Protein AF-A0A2V8SET7-F1 (afdb_monomer)

Mean predicted aligned error: 15.28 Å

Structure (mmCIF, N/CA/C/O backbone):
data_AF-A0A2V8SET7-F1
#
_entry.id   AF-A0A2V8SET7-F1
#
loop_
_atom_site.group_PDB
_atom_site.id
_atom_site.type_symbol
_atom_site.label_atom_id
_atom_site.label_alt_id
_atom_site.label_comp_id
_atom_site.label_asym_id
_atom_site.label_entity_id
_atom_site.label_seq_id
_atom_site.pdbx_PDB_ins_code
_atom_site.Cartn_x
_atom_site.Cartn_y
_atom_site.Cartn_z
_atom_site.occupancy
_atom_site.B_iso_or_equiv
_atom_site.auth_seq_id
_atom_site.auth_comp_id
_atom_site.auth_asym_id
_atom_site.auth_atom_id
_atom_site.pdbx_PDB_model_num
ATOM 1 N N . LYS A 1 1 ? 20.363 -12.516 -21.641 1.00 50.28 1 LYS A N 1
ATOM 2 C CA . LYS A 1 1 ? 19.855 -11.770 -20.460 1.00 50.28 1 LYS A CA 1
ATOM 3 C C . LYS A 1 1 ? 18.395 -11.430 -20.752 1.00 50.28 1 LYS A C 1
ATOM 5 O O . LYS A 1 1 ? 18.158 -10.817 -21.783 1.00 50.28 1 LYS A O 1
ATOM 10 N N . ALA A 1 2 ? 17.433 -11.914 -19.965 1.00 62.28 2 ALA A N 1
ATOM 11 C CA . ALA A 1 2 ? 16.017 -11.614 -20.197 1.00 62.28 2 ALA A CA 1
ATOM 12 C C . ALA A 1 2 ? 15.718 -10.142 -19.862 1.00 62.28 2 ALA A C 1
ATOM 14 O O . ALA A 1 2 ? 16.320 -9.595 -18.936 1.00 62.28 2 ALA A O 1
ATOM 15 N N . SER A 1 3 ? 14.819 -9.498 -20.608 1.00 76.88 3 SER A N 1
ATOM 16 C CA . SER A 1 3 ? 14.358 -8.144 -20.291 1.00 76.88 3 SER A CA 1
ATOM 17 C C . SER A 1 3 ? 13.391 -8.172 -19.102 1.00 76.88 3 SER A C 1
ATOM 19 O O . SER A 1 3 ? 12.618 -9.114 -18.928 1.00 76.88 3 SER A O 1
ATOM 21 N N . LYS A 1 4 ? 13.423 -7.126 -18.267 1.00 77.69 4 LYS A N 1
ATOM 22 C CA . LYS A 1 4 ? 12.583 -7.011 -17.059 1.00 77.69 4 LYS A CA 1
ATOM 23 C C . LYS A 1 4 ? 11.083 -7.084 -17.390 1.00 77.69 4 LYS A C 1
ATOM 25 O O . LYS A 1 4 ? 10.308 -7.699 -16.665 1.00 77.69 4 LYS A O 1
ATOM 30 N N . SER A 1 5 ? 10.702 -6.538 -18.541 1.00 81.69 5 SER A N 1
ATOM 31 C CA . SER A 1 5 ? 9.352 -6.588 -19.106 1.00 81.69 5 SER A CA 1
ATOM 32 C C . SER A 1 5 ? 8.934 -7.985 -19.589 1.00 81.69 5 SER A C 1
ATOM 34 O O . SER A 1 5 ? 7.759 -8.338 -19.486 1.00 81.69 5 SER A O 1
ATOM 36 N N . TYR A 1 6 ? 9.875 -8.820 -20.041 1.00 87.69 6 TYR A N 1
ATOM 37 C CA . TYR A 1 6 ? 9.592 -10.205 -20.430 1.00 87.69 6 TYR A CA 1
ATOM 38 C C . TYR A 1 6 ? 9.220 -11.077 -19.221 1.00 87.69 6 TYR A C 1
ATOM 40 O O . TYR A 1 6 ? 8.316 -11.902 -19.317 1.00 87.69 6 TYR A O 1
ATOM 48 N N . GLY A 1 7 ? 9.833 -10.846 -18.054 1.00 91.81 7 GLY A N 1
ATOM 49 C CA . GLY A 1 7 ? 9.484 -11.561 -16.818 1.00 91.81 7 GLY A CA 1
ATOM 50 C C . GLY A 1 7 ? 8.027 -11.352 -16.387 1.00 91.81 7 GLY A C 1
ATOM 51 O O . GLY A 1 7 ? 7.349 -12.307 -16.016 1.00 91.81 7 GLY A O 1
ATOM 52 N N . ILE A 1 8 ? 7.511 -10.124 -16.520 1.00 90.31 8 ILE A N 1
ATOM 53 C CA . ILE A 1 8 ? 6.102 -9.807 -16.227 1.00 90.31 8 ILE A CA 1
ATOM 54 C C . ILE A 1 8 ? 5.169 -10.483 -17.245 1.00 90.31 8 ILE A C 1
ATOM 56 O O . ILE A 1 8 ? 4.116 -11.004 -16.875 1.00 90.31 8 ILE A O 1
ATOM 60 N N . ALA A 1 9 ? 5.560 -10.523 -18.523 1.00 90.00 9 ALA A N 1
ATOM 61 C CA . ALA A 1 9 ? 4.789 -11.204 -19.561 1.00 90.00 9 ALA A CA 1
ATOM 62 C C . ALA A 1 9 ? 4.685 -12.719 -19.305 1.00 90.00 9 ALA A C 1
ATOM 64 O O . ALA A 1 9 ? 3.599 -13.287 -19.426 1.00 90.00 9 ALA A O 1
ATOM 65 N N . VAL A 1 10 ? 5.778 -13.359 -18.876 1.00 95.00 10 VAL A N 1
ATOM 66 C CA . VAL A 1 10 ? 5.791 -14.784 -18.504 1.00 95.00 10 VAL A CA 1
ATOM 67 C C . VAL A 1 10 ? 4.965 -15.039 -17.243 1.00 95.00 10 VAL A C 1
ATOM 69 O O . VAL A 1 10 ? 4.204 -15.998 -17.208 1.00 95.00 10 VAL A O 1
ATOM 72 N N . ALA A 1 11 ? 5.031 -14.161 -16.239 1.00 92.12 11 ALA A N 1
ATOM 73 C CA . ALA A 1 11 ? 4.193 -14.269 -15.043 1.00 92.12 11 ALA A CA 1
ATOM 74 C C . ALA A 1 11 ? 2.690 -14.202 -15.375 1.00 92.12 11 ALA A C 1
ATOM 76 O O . ALA A 1 11 ? 1.885 -14.934 -14.800 1.00 92.12 11 ALA A O 1
ATOM 77 N N . LYS A 1 12 ? 2.309 -13.372 -16.354 1.00 93.31 12 LYS A N 1
ATOM 78 C CA . LYS A 1 12 ? 0.932 -13.318 -16.857 1.00 93.31 12 LYS A CA 1
ATOM 79 C C . LYS A 1 12 ? 0.528 -14.624 -17.555 1.00 93.31 12 LYS A C 1
ATOM 81 O O . LYS A 1 12 ? -0.569 -15.115 -17.317 1.00 93.31 12 LYS A O 1
ATOM 86 N N . LEU A 1 13 ? 1.408 -15.194 -18.382 1.00 94.00 13 LEU A N 1
ATOM 87 C CA . LEU A 1 13 ? 1.201 -16.501 -19.031 1.00 94.00 13 LEU A CA 1
ATOM 88 C C . LEU A 1 13 ? 1.107 -17.649 -18.014 1.00 94.00 13 LEU A C 1
ATOM 90 O O . LEU A 1 13 ? 0.347 -18.587 -18.221 1.00 94.00 13 LEU A O 1
ATOM 94 N N . ALA A 1 14 ? 1.836 -17.544 -16.903 1.00 95.25 14 ALA A N 1
ATOM 95 C CA . ALA A 1 14 ? 1.793 -18.485 -15.787 1.00 95.25 14 ALA A CA 1
ATOM 96 C C . ALA A 1 14 ? 0.528 -18.351 -14.914 1.00 95.25 14 ALA A C 1
ATOM 98 O O . ALA A 1 14 ? 0.372 -19.099 -13.953 1.00 95.25 14 ALA A O 1
ATOM 99 N N . GLY A 1 15 ? -0.375 -17.414 -15.231 1.00 93.62 15 GLY A N 1
ATOM 100 C CA . GLY A 1 15 ? -1.671 -17.284 -14.566 1.00 93.62 15 GLY A CA 1
ATOM 101 C C . GLY A 1 15 ? -1.638 -16.541 -13.231 1.00 93.62 15 GLY A C 1
ATOM 102 O O . GLY A 1 15 ? -2.549 -16.715 -12.423 1.00 93.62 15 GLY A O 1
ATOM 103 N N . LEU A 1 16 ? -0.618 -15.713 -12.971 1.00 94.56 16 LEU A N 1
ATOM 104 C CA . LEU A 1 16 ? -0.604 -14.892 -11.759 1.00 94.56 16 LEU A CA 1
ATOM 105 C C . LEU A 1 16 ? -1.792 -13.904 -11.733 1.00 94.56 16 LEU A C 1
ATOM 107 O O . LEU A 1 16 ? -2.189 -13.395 -12.787 1.00 94.56 16 LEU A O 1
ATOM 111 N N . PRO A 1 17 ? -2.333 -13.572 -10.541 1.00 95.88 17 PRO A N 1
ATOM 112 C CA . PRO A 1 17 ? -3.454 -12.643 -10.413 1.00 95.88 17 PRO A CA 1
ATOM 113 C C . PRO A 1 17 ? -3.168 -11.276 -11.046 1.00 95.88 17 PRO A C 1
ATOM 115 O O . PRO A 1 17 ? -2.067 -10.739 -10.915 1.00 95.88 17 PRO A O 1
ATOM 118 N N . GLY A 1 18 ? -4.181 -10.669 -11.675 1.00 90.31 18 GLY A N 1
ATOM 119 C CA . GLY A 1 18 ? -4.045 -9.368 -12.348 1.00 90.31 18 GLY A CA 1
ATOM 120 C C . GLY A 1 18 ? -3.507 -8.263 -11.434 1.00 90.31 18 GLY A C 1
ATOM 121 O O . GLY A 1 18 ? -2.609 -7.526 -11.828 1.00 90.31 18 GLY A O 1
ATOM 122 N N . SER A 1 19 ? -3.943 -8.240 -10.171 1.00 90.12 19 SER A N 1
ATOM 123 C CA . SER A 1 19 ? -3.443 -7.311 -9.149 1.00 90.12 19 SER A CA 1
ATOM 124 C C . SER A 1 19 ? -1.933 -7.426 -8.904 1.00 90.12 19 SER A C 1
ATOM 126 O O . SER A 1 19 ? -1.266 -6.423 -8.649 1.00 90.12 19 SER A O 1
ATOM 128 N N . VAL A 1 20 ? -1.367 -8.632 -9.022 1.00 94.75 20 VAL A N 1
ATOM 129 C CA . VAL A 1 20 ? 0.078 -8.872 -8.895 1.00 94.75 20 VAL A CA 1
ATOM 130 C C . VAL A 1 20 ? 0.813 -8.365 -10.133 1.00 94.75 20 VAL A C 1
ATOM 132 O O . VAL A 1 20 ? 1.855 -7.722 -10.007 1.00 94.75 20 VAL A O 1
ATOM 135 N N . ILE A 1 21 ? 0.257 -8.604 -11.324 1.00 95.56 21 ILE A N 1
ATOM 136 C CA . ILE A 1 21 ? 0.820 -8.116 -12.590 1.00 95.56 21 ILE A CA 1
ATOM 137 C C . ILE A 1 21 ? 0.843 -6.585 -12.629 1.00 95.56 21 ILE A C 1
ATOM 139 O O . ILE A 1 21 ? 1.846 -6.001 -13.038 1.00 95.56 21 ILE A O 1
ATOM 143 N N . ASP A 1 22 ? -0.225 -5.929 -12.186 1.00 92.44 22 ASP A N 1
ATOM 144 C CA . ASP A 1 22 ? -0.313 -4.468 -12.204 1.00 92.44 22 ASP A CA 1
ATOM 145 C C . ASP A 1 22 ? 0.632 -3.833 -11.182 1.00 92.44 22 ASP A C 1
ATOM 147 O O . ASP A 1 22 ? 1.400 -2.935 -11.533 1.00 92.44 22 ASP A O 1
ATOM 151 N N . ARG A 1 23 ? 0.725 -4.399 -9.971 1.00 93.62 23 ARG A N 1
ATOM 152 C CA . ARG A 1 23 ? 1.741 -3.987 -8.993 1.00 93.62 23 ARG A CA 1
ATOM 153 C C . ARG A 1 23 ? 3.164 -4.167 -9.530 1.00 93.62 23 ARG A C 1
ATOM 155 O O . ARG A 1 23 ? 4.016 -3.309 -9.306 1.00 93.62 23 ARG A O 1
ATOM 162 N N . ALA A 1 24 ? 3.438 -5.257 -10.248 1.00 91.69 24 ALA A N 1
ATOM 163 C CA . ALA A 1 24 ? 4.753 -5.502 -10.838 1.00 91.69 24 ALA A CA 1
ATOM 164 C C . ALA A 1 24 ? 5.122 -4.453 -11.902 1.00 91.69 24 ALA A C 1
ATOM 166 O O . ALA A 1 24 ? 6.279 -4.034 -11.965 1.00 91.69 24 ALA A O 1
ATOM 167 N N . LYS A 1 25 ? 4.152 -3.982 -12.700 1.00 92.44 25 LYS A N 1
ATOM 168 C CA . LYS A 1 25 ? 4.366 -2.886 -13.661 1.00 92.44 25 LYS A CA 1
ATOM 169 C C . LYS A 1 25 ? 4.680 -1.566 -12.959 1.00 92.44 25 LYS A C 1
ATOM 171 O O . LYS A 1 25 ? 5.626 -0.891 -13.355 1.00 92.44 25 LYS A O 1
ATOM 176 N N . ASP A 1 26 ? 3.947 -1.223 -11.901 1.00 89.75 26 ASP A N 1
ATOM 177 C CA . ASP A 1 26 ? 4.191 0.010 -11.140 1.00 89.75 26 ASP A CA 1
ATOM 178 C C . ASP A 1 26 ? 5.589 0.030 -10.513 1.00 89.75 26 ASP A C 1
ATOM 180 O O . ASP A 1 26 ? 6.282 1.052 -10.526 1.00 89.75 26 ASP A O 1
ATOM 184 N N . VAL A 1 27 ? 6.026 -1.116 -9.984 1.00 89.56 27 VAL A N 1
ATOM 185 C CA . VAL A 1 27 ? 7.382 -1.290 -9.450 1.00 89.56 27 VAL A CA 1
ATOM 186 C C . VAL A 1 27 ? 8.424 -1.162 -10.562 1.00 89.56 27 VAL A C 1
ATOM 188 O O . VAL A 1 27 ? 9.421 -0.465 -10.372 1.00 89.56 27 VAL A O 1
ATOM 191 N N . LEU A 1 28 ? 8.186 -1.768 -11.730 1.00 90.00 28 LEU A N 1
ATOM 192 C CA . LEU A 1 28 ? 9.090 -1.662 -12.876 1.00 90.00 28 LEU A CA 1
ATOM 193 C C . LEU A 1 28 ? 9.273 -0.203 -13.320 1.00 90.00 28 LEU A C 1
ATOM 195 O O . LEU A 1 28 ? 10.408 0.244 -13.447 1.00 90.00 28 LEU A O 1
ATOM 199 N N . ILE A 1 29 ? 8.188 0.568 -13.439 1.00 86.38 29 ILE A N 1
ATOM 200 C CA . ILE A 1 29 ? 8.238 1.994 -13.808 1.00 86.38 29 ILE A CA 1
ATOM 201 C C . ILE A 1 29 ? 9.054 2.808 -12.792 1.00 86.38 29 ILE A C 1
ATOM 203 O O . ILE A 1 29 ? 9.825 3.696 -13.160 1.00 86.38 29 ILE A O 1
ATOM 207 N N . ARG A 1 30 ? 8.905 2.534 -11.489 1.00 84.88 30 ARG A N 1
ATOM 208 C CA . ARG A 1 30 ? 9.696 3.210 -10.444 1.00 84.88 30 ARG A CA 1
ATOM 209 C C . ARG A 1 30 ? 11.184 2.888 -10.567 1.00 84.88 30 ARG A C 1
ATOM 211 O O . ARG A 1 30 ? 11.995 3.806 -10.472 1.00 84.88 30 ARG A O 1
ATOM 218 N N . LEU A 1 31 ? 11.523 1.623 -10.807 1.00 84.56 31 LEU A N 1
ATOM 219 C CA . LEU A 1 31 ? 12.905 1.177 -10.982 1.00 84.56 31 LEU A CA 1
ATOM 220 C C . LEU A 1 31 ? 13.540 1.764 -12.241 1.00 84.56 31 LEU A C 1
ATOM 222 O O . LEU A 1 31 ? 14.675 2.215 -12.180 1.00 84.56 31 LEU A O 1
ATOM 226 N N . GLU A 1 32 ? 12.811 1.817 -13.354 1.00 83.06 32 GLU A N 1
ATOM 227 C CA . GLU A 1 32 ? 13.301 2.412 -14.602 1.00 83.06 32 GLU A CA 1
ATOM 228 C C . GLU A 1 32 ? 13.545 3.917 -14.453 1.00 83.06 32 GLU A C 1
ATOM 230 O O . GLU A 1 32 ? 14.574 4.421 -14.898 1.00 83.06 32 GLU A O 1
ATOM 235 N N . ARG A 1 33 ? 12.658 4.645 -13.760 1.00 79.25 33 ARG A N 1
ATOM 236 C CA . ARG A 1 33 ? 12.889 6.065 -13.438 1.00 79.25 33 ARG A CA 1
ATOM 237 C C . ARG A 1 33 ? 14.105 6.268 -12.543 1.00 79.25 33 ARG A C 1
ATOM 239 O O . ARG A 1 33 ? 14.850 7.220 -12.755 1.00 79.25 33 ARG A O 1
ATOM 246 N N . TYR A 1 34 ? 14.301 5.398 -11.556 1.00 73.50 34 TYR A N 1
ATOM 247 C CA . TYR A 1 34 ? 15.465 5.464 -10.677 1.00 73.50 34 TYR A CA 1
ATOM 248 C C . TYR A 1 34 ? 16.754 5.158 -11.437 1.00 73.50 34 TYR A C 1
ATOM 250 O O . TYR A 1 34 ? 17.715 5.905 -11.316 1.00 73.50 34 TYR A O 1
ATOM 258 N N . GLU A 1 35 ? 16.761 4.124 -12.279 1.00 74.31 35 GLU A N 1
ATOM 259 C CA . GLU A 1 35 ? 17.893 3.825 -13.155 1.00 74.31 35 GLU A CA 1
ATOM 260 C C . GLU A 1 35 ? 18.210 5.015 -14.060 1.00 74.31 35 GLU A C 1
ATOM 262 O O . GLU A 1 35 ? 19.354 5.443 -14.104 1.00 74.31 35 GLU A O 1
ATOM 267 N N . LEU A 1 36 ? 17.214 5.619 -14.712 1.00 71.31 36 LEU A N 1
ATOM 268 C CA . LEU A 1 36 ? 17.426 6.812 -15.535 1.00 71.31 36 LEU A CA 1
ATOM 269 C C . LEU A 1 36 ? 17.978 7.999 -14.731 1.00 71.31 36 LEU A C 1
ATOM 271 O O . LEU A 1 36 ? 18.847 8.705 -15.236 1.00 71.31 36 LEU A O 1
ATOM 275 N N . ALA A 1 37 ? 17.513 8.212 -13.497 1.00 69.06 37 ALA A N 1
ATOM 276 C CA . ALA A 1 37 ? 18.030 9.261 -12.618 1.00 69.06 37 ALA A CA 1
ATOM 277 C C . ALA A 1 37 ? 19.483 8.989 -12.194 1.00 69.06 37 ALA A C 1
ATOM 279 O O . ALA A 1 37 ? 20.319 9.883 -12.274 1.00 69.06 37 ALA A O 1
ATOM 280 N N . VAL A 1 38 ? 19.805 7.746 -11.827 1.00 60.50 38 VAL A N 1
ATOM 281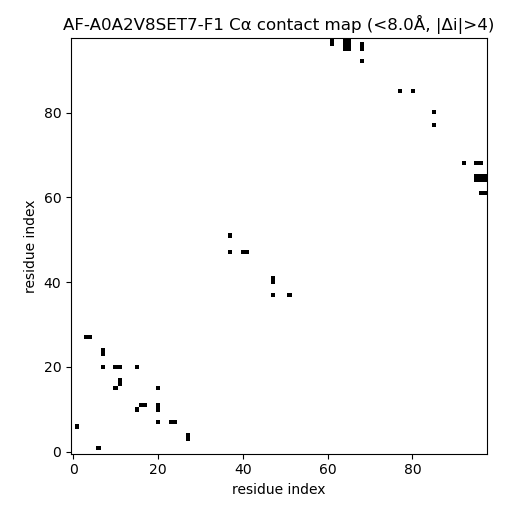 C CA . VAL A 1 38 ? 21.160 7.323 -11.445 1.00 60.50 38 VAL A CA 1
ATOM 282 C C . VAL A 1 38 ? 22.112 7.390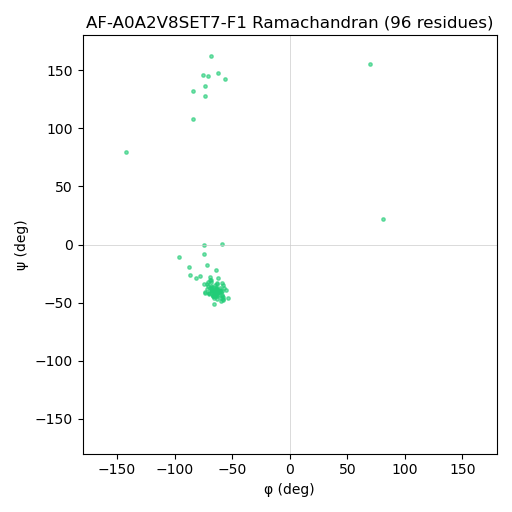 -12.637 1.00 60.50 38 VAL A C 1
ATOM 284 O O . VAL A 1 38 ? 23.193 7.950 -12.512 1.00 60.50 38 VAL A O 1
ATOM 287 N N . PHE A 1 39 ? 21.711 6.916 -13.818 1.00 57.41 39 PHE A N 1
ATOM 288 C CA . PHE A 1 39 ? 22.533 6.995 -15.029 1.00 57.41 39 PHE A CA 1
ATOM 289 C C . PHE A 1 39 ? 22.698 8.435 -15.544 1.00 57.41 39 PHE A C 1
ATOM 291 O O . PHE A 1 39 ? 23.709 8.750 -16.178 1.00 57.41 39 PHE A O 1
ATOM 298 N N . ALA A 1 40 ? 21.735 9.325 -15.277 1.00 57.34 40 ALA A N 1
ATOM 299 C CA . ALA A 1 40 ? 21.881 10.755 -15.541 1.00 57.34 40 ALA A CA 1
ATOM 300 C C . ALA A 1 40 ? 22.877 11.423 -14.571 1.00 57.34 40 ALA A C 1
ATOM 302 O O . ALA A 1 40 ? 23.638 12.295 -15.001 1.00 57.34 40 ALA A O 1
ATOM 303 N N . ASP A 1 41 ? 22.916 10.983 -13.309 1.00 47.16 41 ASP A N 1
ATOM 304 C CA . ASP A 1 41 ? 23.834 11.475 -12.271 1.00 47.16 41 ASP A CA 1
ATOM 305 C C . ASP A 1 41 ? 25.242 10.857 -12.340 1.00 47.16 41 ASP A C 1
ATOM 307 O O . ASP A 1 41 ? 26.223 11.520 -12.010 1.00 47.16 41 ASP A O 1
ATOM 311 N N . GLU A 1 42 ? 25.405 9.627 -12.836 1.00 48.91 42 GLU A N 1
ATOM 312 C CA . GLU A 1 42 ? 26.720 8.977 -12.979 1.00 48.91 42 GLU A CA 1
ATOM 313 C C . GLU A 1 42 ? 27.638 9.701 -13.977 1.00 48.91 42 GLU A C 1
ATOM 315 O O . GLU A 1 42 ? 28.863 9.630 -13.865 1.00 48.91 42 GLU A O 1
ATOM 320 N N . LYS A 1 43 ? 27.079 10.491 -14.904 1.00 51.41 43 LYS A N 1
ATOM 321 C CA . LYS A 1 43 ? 27.873 11.408 -15.741 1.00 51.41 43 LYS A CA 1
ATOM 322 C C . LYS A 1 43 ? 28.367 12.653 -14.991 1.00 51.41 43 LYS A C 1
ATOM 324 O O . LYS A 1 43 ? 29.163 13.406 -15.553 1.00 51.41 43 LYS A O 1
ATOM 329 N N . LYS A 1 44 ? 27.932 12.890 -13.749 1.00 48.66 44 LYS A N 1
ATOM 330 C CA . LYS A 1 44 ? 28.290 14.057 -12.934 1.00 48.66 44 LYS A CA 1
ATOM 331 C C . LYS A 1 44 ? 28.471 13.695 -11.449 1.00 48.66 44 LYS A C 1
ATOM 333 O O . LYS A 1 44 ? 27.697 14.104 -10.599 1.00 48.66 44 LYS A O 1
ATOM 338 N N . THR A 1 45 ? 29.634 13.128 -11.122 1.00 48.25 45 THR A N 1
ATOM 339 C CA . THR A 1 45 ? 30.316 13.249 -9.807 1.00 48.25 45 THR A CA 1
ATOM 340 C C . THR A 1 45 ? 29.678 12.557 -8.582 1.00 48.25 45 THR A C 1
ATOM 342 O O . THR A 1 45 ? 28.478 12.329 -8.496 1.00 48.25 45 THR A O 1
ATOM 345 N N . GLY A 1 46 ? 30.510 12.240 -7.577 1.00 52.97 46 GLY A N 1
ATOM 346 C CA . GLY A 1 46 ? 30.180 11.449 -6.374 1.00 52.97 46 GLY A CA 1
ATOM 347 C C . GLY A 1 46 ? 29.062 11.966 -5.449 1.00 52.97 46 GLY A C 1
ATOM 348 O O . GLY A 1 46 ? 28.744 11.304 -4.464 1.00 52.97 46 GLY A O 1
ATOM 349 N N . LEU A 1 47 ? 28.426 13.097 -5.760 1.00 54.47 47 LEU A N 1
ATOM 350 C CA . LEU A 1 47 ? 27.223 13.582 -5.072 1.00 54.47 47 LEU A CA 1
ATOM 351 C C . LEU A 1 47 ? 25.982 12.726 -5.388 1.00 54.47 47 LEU A C 1
ATOM 353 O O . LEU A 1 47 ? 25.150 12.528 -4.501 1.00 54.47 47 LEU A O 1
ATOM 357 N N . GLY A 1 48 ? 25.894 12.154 -6.596 1.00 53.47 48 GLY A N 1
ATOM 358 C CA . GLY A 1 48 ? 24.780 11.287 -7.002 1.00 53.47 48 GLY A CA 1
ATOM 359 C C . GLY A 1 48 ? 24.691 9.999 -6.176 1.00 53.47 48 GLY A C 1
ATOM 360 O O . GLY A 1 48 ? 23.609 9.599 -5.759 1.00 53.47 48 GLY A O 1
ATOM 361 N N . ALA A 1 49 ? 25.833 9.396 -5.827 1.00 53.62 49 ALA A N 1
ATOM 362 C CA . ALA A 1 49 ? 25.880 8.194 -4.988 1.00 53.62 49 ALA A CA 1
ATOM 363 C C . ALA A 1 49 ? 25.420 8.460 -3.540 1.00 53.62 49 ALA A C 1
ATOM 365 O O . ALA A 1 49 ? 24.715 7.642 -2.948 1.00 53.62 49 ALA A O 1
ATOM 366 N N . ALA A 1 50 ? 25.764 9.622 -2.974 1.00 55.53 50 ALA A N 1
ATOM 367 C CA . ALA A 1 50 ? 25.322 10.021 -1.637 1.00 55.53 50 ALA A CA 1
ATOM 368 C C . ALA A 1 50 ? 23.826 10.384 -1.607 1.00 55.53 50 ALA A C 1
ATOM 370 O O . ALA A 1 50 ? 23.122 10.033 -0.658 1.00 55.53 50 ALA A O 1
ATOM 371 N N . ALA A 1 51 ? 23.321 11.040 -2.657 1.00 57.81 51 ALA A N 1
ATOM 372 C CA . ALA A 1 51 ? 21.895 11.310 -2.822 1.00 57.81 51 ALA A CA 1
ATOM 373 C C . ALA A 1 51 ? 21.094 10.009 -3.002 1.00 57.81 51 ALA A C 1
ATOM 375 O O . ALA A 1 51 ? 20.096 9.813 -2.315 1.00 57.81 51 ALA A O 1
ATOM 376 N N . ALA A 1 52 ? 21.578 9.083 -3.833 1.00 57.75 52 ALA A N 1
ATOM 377 C CA . ALA A 1 52 ? 21.010 7.750 -4.025 1.00 57.75 52 ALA A CA 1
ATOM 378 C C . ALA A 1 52 ? 20.948 6.947 -2.715 1.00 57.75 52 ALA A C 1
ATOM 380 O O . ALA A 1 52 ? 19.898 6.405 -2.373 1.00 57.75 52 ALA A O 1
ATOM 381 N N . ALA A 1 53 ? 22.029 6.929 -1.929 1.00 59.03 53 ALA A N 1
ATOM 382 C CA . ALA A 1 53 ? 22.055 6.269 -0.622 1.00 59.03 53 ALA A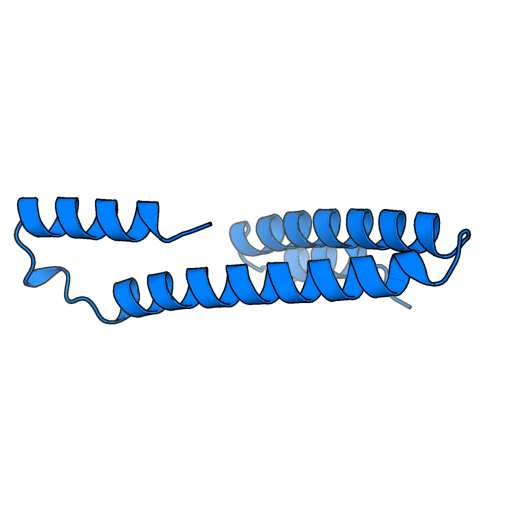 CA 1
ATOM 383 C C . ALA A 1 53 ? 21.087 6.915 0.386 1.00 59.03 53 ALA A C 1
ATOM 385 O O . ALA A 1 53 ? 20.424 6.210 1.148 1.00 59.03 53 ALA A O 1
ATOM 386 N N . LYS A 1 54 ? 20.957 8.247 0.367 1.00 58.59 54 LYS A N 1
ATOM 387 C CA . LYS A 1 54 ? 20.010 8.988 1.213 1.00 58.59 54 LYS A CA 1
ATOM 388 C C . LYS A 1 54 ? 18.552 8.754 0.806 1.00 58.59 54 LYS A C 1
ATOM 390 O O . LYS A 1 54 ? 17.686 8.655 1.666 1.00 58.59 54 LYS A O 1
ATOM 395 N N . VAL A 1 55 ? 18.270 8.641 -0.490 1.00 59.88 55 VAL A N 1
ATOM 396 C CA . VAL A 1 55 ? 16.933 8.295 -0.991 1.00 59.88 55 VAL A CA 1
ATOM 397 C C . VAL A 1 55 ? 16.608 6.839 -0.661 1.00 59.88 55 VAL A C 1
ATOM 399 O O . VAL A 1 55 ? 15.512 6.564 -0.186 1.00 59.88 55 VAL A O 1
ATOM 402 N N . ALA A 1 56 ? 17.554 5.912 -0.823 1.00 58.50 56 ALA A N 1
ATOM 403 C CA . ALA A 1 56 ? 17.370 4.513 -0.444 1.00 58.50 56 ALA A CA 1
ATOM 404 C C . ALA A 1 56 ? 17.111 4.350 1.064 1.00 58.50 56 ALA A C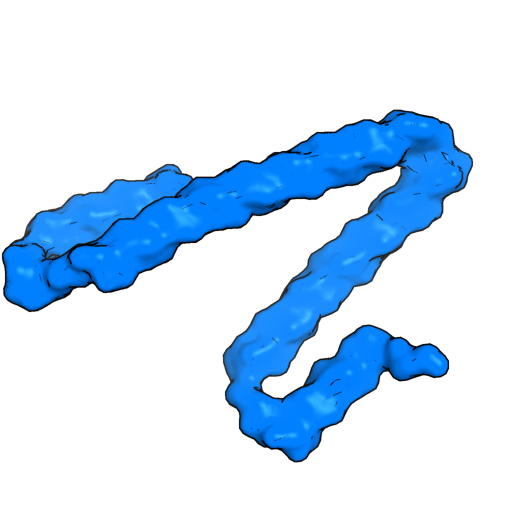 1
ATOM 406 O O . ALA A 1 56 ? 16.217 3.598 1.452 1.00 58.50 56 ALA A O 1
ATOM 407 N N . SER A 1 57 ? 17.826 5.094 1.916 1.00 62.09 57 SER A N 1
ATOM 408 C CA . SER A 1 57 ? 17.570 5.084 3.358 1.00 62.09 57 SER A CA 1
ATOM 409 C C . SER A 1 57 ? 16.224 5.721 3.714 1.00 62.09 57 SER A C 1
ATOM 411 O O . SER A 1 57 ? 15.508 5.168 4.541 1.00 62.09 57 SER A O 1
ATOM 413 N N . GLN A 1 58 ? 15.808 6.803 3.046 1.00 62.50 58 GLN A N 1
ATOM 414 C CA . GLN A 1 58 ? 14.465 7.377 3.212 1.00 62.50 58 GLN A CA 1
ATOM 415 C C . GLN A 1 58 ? 13.354 6.413 2.776 1.00 62.50 58 GLN A C 1
ATOM 417 O O . GLN A 1 58 ? 12.384 6.241 3.504 1.00 62.50 58 GLN A O 1
ATOM 422 N N . VAL A 1 59 ? 13.506 5.737 1.633 1.00 65.56 59 VAL A N 1
ATOM 423 C CA . VAL A 1 59 ? 12.561 4.707 1.167 1.00 65.56 59 VAL A CA 1
ATOM 424 C C . VAL A 1 59 ? 12.492 3.544 2.155 1.00 65.56 59 VAL A C 1
ATOM 426 O O . VAL A 1 59 ? 11.401 3.060 2.441 1.00 65.56 59 VAL A O 1
ATOM 429 N N . SER A 1 60 ? 13.628 3.131 2.724 1.00 70.94 60 SER A N 1
ATOM 430 C CA . SER A 1 60 ? 13.656 2.117 3.781 1.00 70.94 60 SER A CA 1
ATOM 431 C C . SER A 1 60 ? 12.929 2.584 5.043 1.00 70.94 60 SER A C 1
ATOM 433 O O . SER A 1 60 ? 12.217 1.789 5.644 1.00 70.94 60 SER A O 1
ATOM 435 N N . LEU A 1 61 ? 13.066 3.853 5.440 1.00 66.56 61 LEU A N 1
ATOM 436 C CA . LEU A 1 61 ? 12.344 4.404 6.589 1.00 66.56 61 LEU A CA 1
ATOM 437 C C . LEU A 1 61 ? 10.836 4.463 6.331 1.00 66.56 61 LEU A C 1
ATOM 439 O O . LEU A 1 61 ? 10.071 4.045 7.190 1.00 66.56 61 LEU A O 1
ATOM 443 N N . PHE A 1 62 ? 10.399 4.889 5.142 1.00 73.94 62 PHE A N 1
ATOM 444 C CA . PHE A 1 62 ? 8.980 4.850 4.774 1.00 73.94 62 PHE A CA 1
ATOM 445 C C . PHE A 1 62 ? 8.435 3.418 4.734 1.00 73.94 62 PHE A C 1
ATOM 447 O O . PHE A 1 62 ? 7.322 3.171 5.188 1.00 73.94 62 PHE A O 1
ATOM 454 N N . ALA A 1 63 ? 9.229 2.454 4.258 1.00 74.31 63 ALA A N 1
ATOM 455 C CA . ALA A 1 63 ? 8.853 1.044 4.276 1.00 74.31 63 ALA A CA 1
ATOM 456 C C . ALA A 1 63 ? 8.691 0.504 5.708 1.00 74.31 63 ALA A C 1
ATOM 458 O O . ALA A 1 63 ? 7.721 -0.197 5.974 1.00 74.31 63 ALA A O 1
ATOM 459 N N . ILE A 1 64 ? 9.587 0.870 6.631 1.00 74.19 64 ILE A N 1
ATOM 460 C CA . ILE A 1 64 ? 9.505 0.480 8.049 1.00 74.19 64 ILE A CA 1
ATOM 461 C C . ILE A 1 64 ? 8.278 1.114 8.722 1.00 74.19 64 ILE A C 1
ATOM 463 O O . ILE A 1 64 ? 7.522 0.423 9.405 1.00 74.19 64 ILE A O 1
ATOM 467 N N . THR A 1 65 ? 8.042 2.411 8.497 1.00 75.00 65 THR A N 1
ATOM 468 C CA . THR A 1 65 ? 6.867 3.116 9.032 1.00 75.00 65 THR A CA 1
ATOM 469 C C . THR A 1 65 ? 5.569 2.469 8.551 1.00 75.00 65 THR A C 1
ATOM 471 O O . THR A 1 65 ? 4.658 2.235 9.346 1.00 75.00 65 THR A O 1
ATOM 474 N N . ASN A 1 66 ? 5.504 2.116 7.265 1.00 81.38 66 ASN A N 1
ATOM 475 C CA . ASN A 1 66 ? 4.327 1.482 6.683 1.00 81.38 66 ASN A CA 1
ATOM 476 C C . ASN A 1 66 ? 4.157 0.027 7.151 1.00 81.38 66 ASN A C 1
ATOM 478 O O . ASN A 1 66 ? 3.021 -0.391 7.353 1.00 81.38 66 ASN A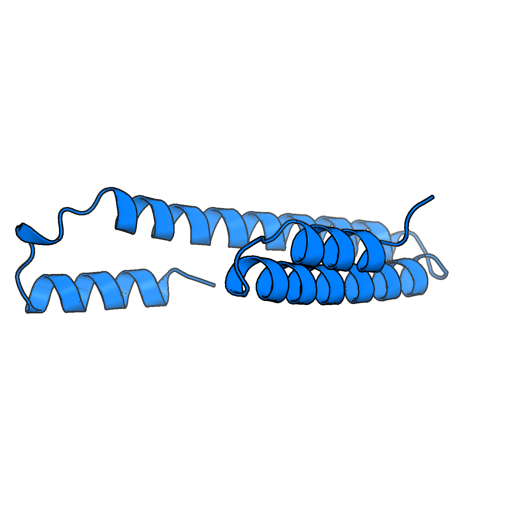 O 1
ATOM 482 N N . GLU A 1 67 ? 5.238 -0.726 7.388 1.00 82.75 67 GLU A N 1
ATOM 483 C CA . GLU A 1 67 ? 5.143 -2.072 7.983 1.00 82.75 67 GLU A CA 1
ATOM 484 C C . GLU A 1 67 ? 4.584 -2.041 9.405 1.00 82.75 67 GLU A C 1
ATOM 486 O O . GLU A 1 67 ? 3.741 -2.859 9.753 1.00 82.75 67 GLU A O 1
ATOM 491 N N . THR A 1 68 ? 4.951 -1.038 10.206 1.00 86.50 68 THR A N 1
ATOM 492 C CA . THR A 1 68 ? 4.420 -0.935 11.576 1.00 86.50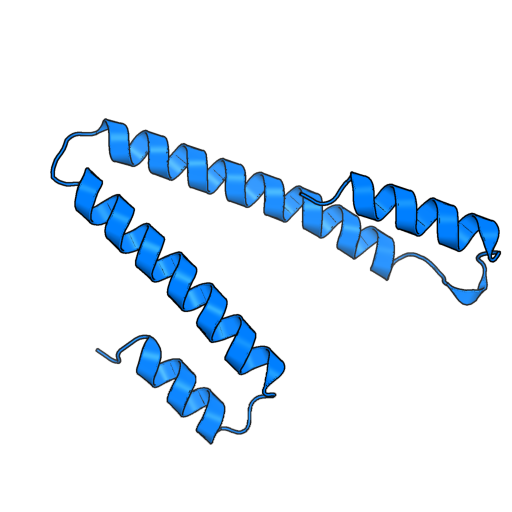 68 THR A CA 1
ATOM 493 C C . THR A 1 68 ? 2.893 -0.774 11.561 1.00 86.50 68 THR A C 1
ATOM 495 O O . THR A 1 68 ? 2.185 -1.396 12.344 1.00 86.50 68 THR A O 1
ATOM 498 N N . ALA A 1 69 ? 2.364 0.015 10.619 1.00 87.56 69 ALA A N 1
ATOM 499 C CA . ALA A 1 69 ? 0.921 0.164 10.431 1.00 87.56 69 ALA A CA 1
ATOM 500 C C . ALA A 1 69 ? 0.244 -1.119 9.903 1.00 87.56 69 ALA A C 1
ATOM 502 O O . ALA A 1 69 ? -0.914 -1.386 10.225 1.00 87.56 69 ALA A O 1
ATOM 503 N N . ILE A 1 70 ? 0.944 -1.917 9.090 1.00 87.69 70 ILE A N 1
ATOM 504 C CA . ILE A 1 70 ? 0.443 -3.203 8.586 1.00 87.69 70 ILE A CA 1
ATOM 505 C C . ILE A 1 70 ? 0.378 -4.241 9.712 1.00 87.69 70 ILE A C 1
ATOM 507 O O . ILE A 1 70 ? -0.608 -4.974 9.802 1.00 87.69 70 ILE A O 1
ATOM 511 N N . ASP A 1 71 ? 1.386 -4.300 10.576 1.00 89.69 71 ASP A N 1
ATOM 512 C CA . ASP A 1 71 ? 1.406 -5.224 11.711 1.00 89.69 71 ASP A CA 1
ATOM 513 C C . ASP A 1 71 ? 0.339 -4.876 12.761 1.00 89.69 71 ASP A C 1
ATOM 515 O O . ASP A 1 71 ? -0.331 -5.778 13.276 1.00 89.69 71 ASP A O 1
ATOM 519 N N . ASP A 1 72 ? 0.080 -3.587 12.998 1.00 88.12 72 ASP A N 1
ATOM 520 C CA . ASP A 1 72 ? -1.040 -3.132 13.834 1.00 88.12 72 ASP A CA 1
ATOM 521 C C . ASP A 1 72 ? -2.387 -3.627 13.262 1.00 88.12 72 ASP A C 1
ATOM 523 O O . ASP A 1 72 ? -3.222 -4.169 13.987 1.00 88.12 72 ASP A O 1
ATOM 527 N N . LEU A 1 73 ? -2.592 -3.528 11.941 1.00 90.00 73 LEU A N 1
ATOM 528 C CA . LEU A 1 73 ? -3.799 -4.046 11.280 1.00 90.00 73 LEU A CA 1
ATOM 529 C C . LEU A 1 73 ? -3.930 -5.574 11.366 1.00 90.00 73 LEU A C 1
ATOM 531 O O . LEU A 1 73 ? -5.046 -6.080 11.446 1.00 90.00 73 LEU A O 1
ATOM 535 N N . ARG A 1 74 ? -2.816 -6.316 11.327 1.00 90.88 74 ARG A N 1
ATOM 536 C CA . ARG A 1 74 ? -2.815 -7.789 11.426 1.00 90.88 74 ARG A CA 1
ATOM 537 C C . ARG A 1 74 ? -3.090 -8.293 12.838 1.00 90.88 74 ARG A C 1
ATOM 539 O O . ARG A 1 74 ? -3.653 -9.372 12.988 1.00 90.88 74 ARG A O 1
ATOM 546 N N . SER A 1 75 ? -2.625 -7.560 13.843 1.00 91.44 75 SER A N 1
ATOM 547 C CA . SER A 1 75 ? -2.728 -7.949 15.253 1.00 91.44 75 SER A CA 1
ATOM 548 C C . SER A 1 75 ? -4.035 -7.504 15.907 1.00 91.44 75 SER A C 1
ATOM 550 O O . SER A 1 75 ? -4.430 -8.065 16.927 1.00 91.44 75 SER A O 1
ATOM 552 N N . THR A 1 76 ? -4.724 -6.528 15.318 1.00 91.62 76 THR A N 1
ATOM 553 C CA . THR A 1 76 ? -5.992 -6.013 15.835 1.00 91.62 76 THR A CA 1
ATOM 554 C C . THR A 1 76 ? -7.135 -7.002 15.607 1.00 91.62 76 THR A C 1
ATOM 556 O O . THR A 1 76 ? -7.388 -7.426 14.478 1.00 91.62 76 THR A O 1
ATOM 559 N N . ASN A 1 77 ? -7.878 -7.323 16.671 1.00 90.62 77 ASN A N 1
ATOM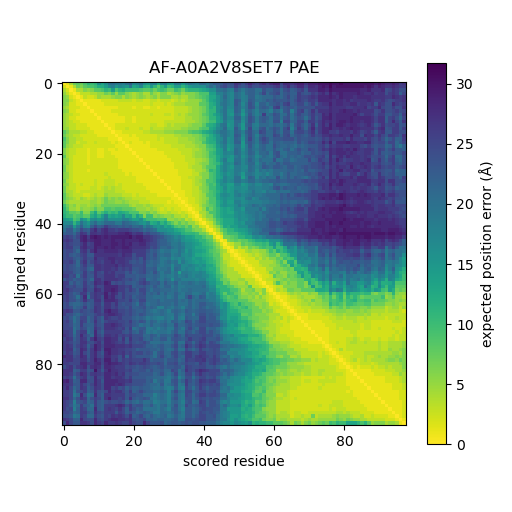 560 C CA . ASN A 1 77 ? -9.109 -8.101 16.574 1.00 90.62 77 ASN A CA 1
ATOM 561 C C . ASN A 1 77 ? -10.295 -7.186 16.229 1.00 90.62 77 ASN A C 1
ATOM 563 O O . ASN A 1 77 ? -10.746 -6.396 17.056 1.00 90.62 77 ASN A O 1
ATOM 567 N N . ILE A 1 78 ? -10.797 -7.291 14.999 1.00 88.81 78 ILE A N 1
ATOM 568 C CA . ILE A 1 78 ? -11.876 -6.432 14.488 1.00 88.81 78 ILE A CA 1
ATOM 569 C C . ILE A 1 78 ? -13.206 -6.714 15.202 1.00 88.81 78 ILE A C 1
ATOM 571 O O . ILE A 1 78 ? -14.001 -5.795 15.382 1.00 88.81 78 ILE A O 1
ATOM 575 N N . ASP A 1 79 ? -13.430 -7.951 15.649 1.00 90.50 79 ASP A N 1
ATOM 576 C CA . ASP A 1 79 ? -14.703 -8.375 16.246 1.00 90.50 79 ASP A CA 1
ATOM 577 C C . ASP A 1 79 ? -14.938 -7.783 17.647 1.00 90.50 79 ASP A C 1
ATOM 579 O O . ASP A 1 79 ? -16.067 -7.758 18.136 1.00 90.50 79 ASP A O 1
ATOM 583 N N . GLU A 1 80 ? -13.879 -7.289 18.291 1.00 92.25 80 GLU A N 1
ATOM 584 C CA . GLU A 1 80 ? -13.928 -6.688 19.629 1.00 92.25 80 GLU A CA 1
ATOM 585 C C . GLU A 1 80 ? -14.034 -5.156 19.599 1.00 92.25 80 GLU A C 1
ATOM 587 O O . GLU A 1 80 ? -14.300 -4.542 20.632 1.00 92.25 80 GLU A O 1
ATOM 592 N N . LEU A 1 81 ? -13.853 -4.525 18.435 1.00 90.50 81 LEU A N 1
ATOM 593 C CA . LEU A 1 81 ? -13.886 -3.071 18.310 1.00 90.50 81 LEU A CA 1
ATOM 594 C C . LEU A 1 81 ? -15.317 -2.552 18.158 1.00 90.50 81 LEU A C 1
ATOM 596 O O . LEU A 1 81 ? -16.075 -2.983 17.286 1.00 90.50 81 LEU A O 1
ATOM 600 N N . SER A 1 82 ? -15.668 -1.522 18.928 1.00 93.31 82 SER A N 1
ATOM 601 C CA . SER A 1 82 ? -16.886 -0.759 18.655 1.00 93.31 82 SER A CA 1
ATOM 602 C C . SER A 1 82 ? -16.762 0.045 17.344 1.00 93.31 82 SER A C 1
ATOM 604 O O . SER A 1 82 ? -15.653 0.302 16.851 1.00 93.31 82 SER A O 1
ATOM 606 N N . PRO A 1 83 ? -17.887 0.496 16.754 1.00 91.81 83 PRO A N 1
ATOM 607 C CA . PRO A 1 83 ? -17.859 1.307 15.536 1.00 91.81 83 PRO A CA 1
ATOM 608 C C . PRO A 1 83 ? -17.029 2.594 15.670 1.00 91.81 83 PRO A C 1
ATOM 610 O O . PRO A 1 83 ? -16.325 2.981 14.732 1.00 91.81 83 PRO A O 1
ATOM 613 N N . ASP A 1 84 ? -17.080 3.243 16.835 1.00 93.38 84 ASP A N 1
ATOM 614 C CA . ASP A 1 84 ? -16.337 4.477 17.095 1.00 93.38 84 ASP A CA 1
ATOM 615 C C . ASP A 1 84 ? -14.836 4.213 17.270 1.00 93.38 84 ASP A C 1
ATOM 617 O O . ASP A 1 84 ? -14.013 4.937 16.700 1.00 93.38 84 ASP A O 1
ATOM 621 N N . GLU A 1 85 ? -14.464 3.136 17.969 1.00 91.81 85 GLU A N 1
ATOM 622 C CA . GLU A 1 85 ? -13.065 2.716 18.127 1.00 91.81 85 GLU A CA 1
ATOM 623 C C . GLU A 1 85 ? -12.447 2.305 16.791 1.00 91.81 85 GLU A C 1
ATOM 625 O O . GLU A 1 85 ? -11.338 2.728 16.467 1.00 91.81 85 GLU A O 1
ATOM 630 N N . SER A 1 86 ? -13.198 1.577 15.961 1.00 92.75 86 SER A N 1
ATOM 631 C CA . SER A 1 86 ? -12.778 1.208 14.605 1.00 92.75 86 SER A CA 1
ATOM 632 C C . SER A 1 86 ? -12.462 2.447 13.766 1.00 92.75 86 SER A C 1
ATOM 634 O O . SER A 1 86 ? -11.436 2.523 13.084 1.00 92.75 86 SER A O 1
ATOM 636 N N . LYS A 1 87 ? -13.327 3.466 13.832 1.00 93.62 87 LYS A N 1
ATOM 637 C CA . LYS A 1 87 ? -13.140 4.717 13.091 1.00 93.62 87 LYS A CA 1
ATOM 638 C C . LYS A 1 87 ? -11.942 5.515 13.608 1.00 93.62 87 LYS A C 1
ATOM 640 O O . LYS A 1 87 ? -11.198 6.082 12.800 1.00 93.62 87 LYS A O 1
ATOM 645 N N . ALA A 1 88 ? -11.747 5.565 14.924 1.00 93.94 88 ALA A N 1
ATOM 646 C CA . ALA A 1 88 ? -10.594 6.215 15.537 1.00 93.94 88 ALA A CA 1
ATOM 647 C C . ALA A 1 88 ? -9.283 5.516 15.138 1.00 93.94 88 ALA A C 1
ATOM 649 O O . ALA A 1 88 ? -8.360 6.182 14.668 1.00 93.94 88 ALA A O 1
ATOM 650 N N . PHE A 1 89 ? -9.245 4.185 15.216 1.00 93.19 89 PHE A N 1
ATOM 651 C CA . PHE A 1 89 ? -8.095 3.359 14.849 1.00 93.19 89 PHE A CA 1
ATOM 652 C C . PHE A 1 89 ? -7.693 3.538 13.379 1.00 93.19 89 PHE A C 1
ATOM 654 O O . PHE A 1 89 ? -6.543 3.850 13.075 1.00 93.19 89 PHE A O 1
ATOM 661 N N . LEU A 1 90 ? -8.652 3.461 12.452 1.00 93.06 90 LEU A N 1
ATOM 662 C CA . LEU A 1 90 ? -8.382 3.690 11.027 1.00 93.06 90 LEU A CA 1
ATOM 663 C C . LEU A 1 90 ? -7.900 5.120 10.739 1.00 93.06 90 LEU A C 1
ATOM 665 O O . LEU A 1 90 ? -7.084 5.335 9.839 1.00 93.06 90 LEU A O 1
ATOM 669 N N . THR A 1 91 ? -8.391 6.106 11.494 1.00 94.75 91 THR A N 1
ATOM 670 C CA . THR A 1 91 ? -7.941 7.500 11.367 1.00 94.75 91 THR A CA 1
ATOM 671 C C . THR A 1 91 ? -6.493 7.662 11.825 1.00 94.75 91 THR A C 1
ATOM 673 O O . THR A 1 91 ? -5.741 8.397 11.182 1.00 94.75 91 THR A O 1
ATOM 676 N N . ASP A 1 92 ? -6.094 6.975 12.897 1.00 92.62 92 ASP A N 1
ATOM 677 C CA . ASP A 1 92 ? -4.715 6.965 13.391 1.00 92.62 92 ASP A CA 1
ATOM 678 C C . ASP A 1 92 ? -3.757 6.301 12.393 1.00 92.62 92 ASP A C 1
ATOM 680 O O . ASP A 1 92 ? -2.790 6.926 11.950 1.00 92.62 92 ASP A O 1
ATOM 684 N N . ILE A 1 93 ? -4.096 5.093 11.932 1.00 92.50 93 ILE A N 1
ATOM 685 C CA . ILE A 1 93 ? -3.332 4.358 10.912 1.00 92.50 93 ILE A CA 1
ATOM 686 C C . ILE A 1 93 ? -3.118 5.229 9.665 1.00 92.50 93 ILE A C 1
ATOM 688 O O . ILE A 1 93 ? -1.997 5.365 9.174 1.00 92.50 93 ILE A O 1
ATOM 692 N N . LYS A 1 94 ? -4.171 5.905 9.185 1.00 89.69 94 LYS A N 1
ATOM 693 C CA . LYS A 1 94 ? -4.094 6.792 8.014 1.00 89.69 94 LYS A CA 1
ATOM 694 C C . LYS A 1 94 ? -3.153 7.987 8.210 1.00 89.69 94 LYS A C 1
ATOM 696 O O . LYS A 1 94 ? -2.612 8.478 7.224 1.00 89.69 94 LYS A O 1
ATOM 701 N N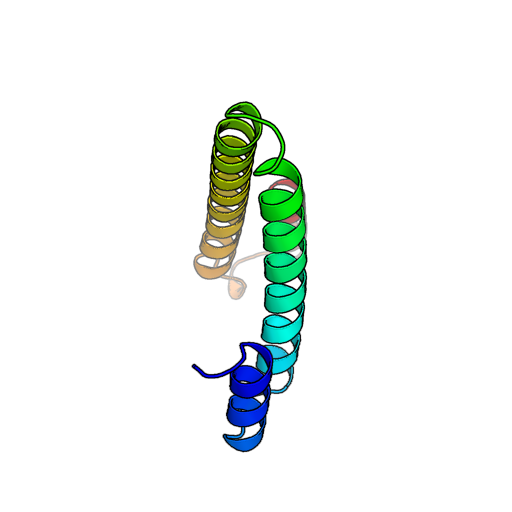 . ARG A 1 95 ? -2.965 8.482 9.439 1.00 89.44 95 ARG A N 1
ATOM 702 C CA . ARG A 1 95 ? -2.023 9.581 9.729 1.00 89.44 95 ARG A CA 1
ATOM 703 C C . ARG A 1 95 ? -0.567 9.121 9.774 1.00 89.44 95 ARG A C 1
ATOM 705 O O . ARG A 1 95 ? 0.313 9.944 9.545 1.00 89.44 95 ARG A O 1
ATOM 712 N N . ARG A 1 96 ? -0.321 7.854 10.115 1.00 83.62 96 ARG A N 1
ATOM 713 C CA . ARG A 1 96 ? 1.025 7.292 10.319 1.00 83.62 96 ARG A CA 1
ATOM 714 C C . ARG A 1 96 ? 1.665 6.778 9.029 1.00 83.62 96 ARG A C 1
ATOM 716 O O . ARG A 1 96 ? 2.887 6.748 8.947 1.00 83.62 96 ARG A O 1
ATOM 723 N N . ILE A 1 97 ? 0.859 6.393 8.041 1.00 82.88 97 ILE A N 1
ATOM 724 C CA . ILE A 1 97 ? 1.335 5.939 6.727 1.00 82.88 97 ILE A CA 1
ATOM 725 C C . ILE A 1 97 ? 1.844 7.135 5.907 1.00 82.88 97 ILE A C 1
ATOM 727 O O . ILE A 1 97 ? 1.191 8.181 5.867 1.00 82.88 97 ILE A O 1
ATOM 731 N N . VAL A 1 98 ? 2.989 6.960 5.236 1.00 68.94 98 VAL A N 1
ATOM 732 C CA . VAL A 1 98 ? 3.643 7.973 4.380 1.00 68.94 98 VAL A CA 1
ATOM 733 C C . VAL A 1 98 ? 3.853 7.447 2.964 1.00 68.94 98 VAL A C 1
ATOM 735 O O . VAL A 1 98 ? 4.212 6.251 2.815 1.00 68.94 98 VAL A O 1
#

Solvent-accessible surface area (backbone atoms only — not comparable to full-atom values): 5656 Å² total; per-residue (Å²): 134,85,56,76,70,52,55,55,53,50,43,53,74,72,64,53,56,66,71,57,56,53,52,50,50,55,50,47,54,52,51,52,52,48,48,53,52,50,62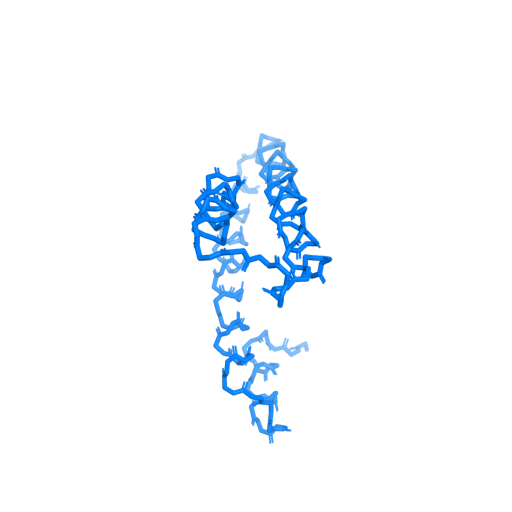,62,26,69,81,56,58,78,63,42,60,55,51,50,53,51,49,52,50,50,52,50,50,42,51,52,46,39,47,54,51,50,52,53,62,69,70,53,64,71,91,78,49,52,75,67,55,48,53,51,50,54,53,50,48,63,69,62,50,116

Secondary structure (DSSP, 8-state):
---HHHHHHHHHHTT--HHHHHHHHHHHHHHHHHHHHHHHHHTS-THHHHHHHHHHHHHHHHHHHHHHHHHHHHH--GGG--HHHHHHHHHHHHHH--

pLDDT: mean 79.56, std 15.17, range [47.16, 95.88]

Sequence (98 aa):
KASKSYGIAVAKLAGLPGSVIDRAKDVLIRLERYELAVFADEKKTGLGAAAAAKVASQVSLFAITNETAIDDLRSTNIDELSPDESKAFLTDIKRRIV

Radius of gyration: 19.33 Å; Cα contacts (8 Å, |Δi|>4): 29; chains: 1; bounding box: 48×32×40 Å

Foldseek 3Di:
DDDLVVVLVVCVVVPPDPVVSVVSVVVVVVVVVVVVQLVVCVVPDPVSVVVNVVVVVVVVVLVVQLVVLVVVVVPDDPVPDDPVRVVVSVVVSVVRHD